Protein AF-A0A800F044-F1 (afdb_monomer)

Radius of gyration: 16.19 Å; Cα contacts (8 Å, |Δi|>4): 121; chains: 1; bounding box: 34×49×35 Å

Mean predicted aligned error: 4.38 Å

pLDDT: mean 91.69, std 9.55, range [45.5, 98.5]

Nearest PDB structures (foldseek):
  6n9m-assembly1_A  TM=9.165E-01  e=7.459E-05  Salmonella enterica subsp. enterica serovar Typhimurium str. LT2
  6n91-assembly1_B  TM=9.158E-01  e=1.070E-04  Vibrio cholerae O1 biovar El Tor str. N16961
  6iv5-assembly1_A  TM=8.891E-01  e=9.488E-05  Arabidopsis thaliana
  6j23-assembly1_A  TM=8.901E-01  e=1.839E-04  Arabidops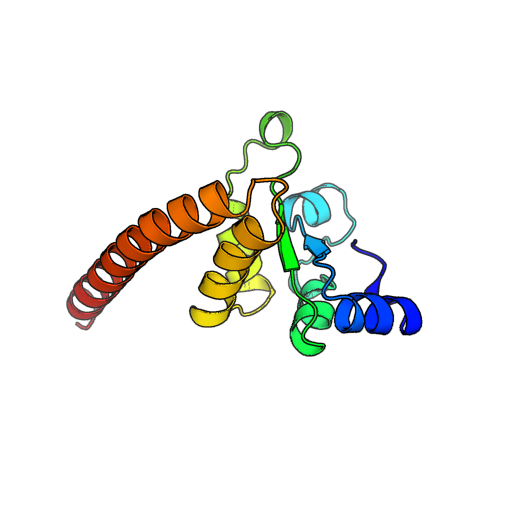is thaliana
  6ijm-assembly1_A  TM=8.878E-01  e=1.953E-04  Arabidopsis thaliana

Sequence (129 aa):
AYEIYKHPELMKLLKEKNIAVELSPISNQVFGSAPDLRHHPATVYINHGIPFILGCENQGILKYSFTHQFYNAILAWDLDLGALKKTIINSVNYSLASDDDKEKILLIWSNQWKVFIQEILHNSKRYKY

Secondary structure (DSSP, 8-state):
-GGGGG-HHHHHHHHHTTPPEEE-HHHHHHTTS-SSGGGSTHHHHHHTT--EEE--TTHHHH---HHHHHHHHHHHHT--HHHHHHHHHHHHHTSSS-HHHHHHHHHHHHHHHHHHHHHHHHHHHHT--

Structure (mmCIF, N/CA/C/O backbone):
data_AF-A0A800F044-F1
#
_entry.id   AF-A0A800F044-F1
#
loop_
_atom_site.group_PDB
_atom_site.id
_atom_site.type_symbol
_atom_site.label_atom_id
_atom_site.label_alt_id
_atom_site.label_comp_id
_atom_site.label_asym_id
_atom_site.label_entity_id
_atom_site.label_seq_id
_atom_site.pdbx_PDB_ins_code
_atom_site.Cartn_x
_atom_site.Cartn_y
_atom_site.Cartn_z
_atom_site.occupancy
_atom_site.B_iso_or_equiv
_atom_site.auth_seq_id
_atom_site.auth_comp_id
_atom_site.auth_asym_id
_atom_site.auth_atom_id
_atom_site.pdbx_PDB_model_num
ATOM 1 N N . ALA A 1 1 ? 9.646 -8.387 -1.420 1.00 76.31 1 ALA A N 1
ATOM 2 C CA . ALA A 1 1 ? 8.484 -8.757 -2.259 1.00 76.31 1 ALA A CA 1
ATOM 3 C C . ALA A 1 1 ? 8.708 -8.593 -3.768 1.00 76.31 1 ALA A C 1
ATOM 5 O O . ALA A 1 1 ? 7.960 -9.199 -4.518 1.00 76.31 1 ALA A O 1
ATOM 6 N N . TYR A 1 2 ? 9.705 -7.821 -4.232 1.00 84.12 2 TYR A N 1
ATOM 7 C CA . TYR A 1 2 ? 9.835 -7.426 -5.643 1.00 84.12 2 TYR A CA 1
ATOM 8 C C . TYR A 1 2 ? 9.679 -8.576 -6.658 1.00 84.12 2 TYR A C 1
ATOM 10 O O . TYR A 1 2 ? 8.851 -8.467 -7.544 1.00 84.12 2 TYR A O 1
ATOM 18 N N . GLU A 1 3 ? 10.358 -9.709 -6.481 1.00 91.94 3 GLU A N 1
ATOM 19 C CA . GLU A 1 3 ? 10.395 -10.806 -7.468 1.00 91.94 3 GLU A CA 1
ATOM 20 C C . GLU A 1 3 ? 9.210 -11.798 -7.420 1.00 91.94 3 GLU A C 1
ATOM 22 O O . GLU A 1 3 ? 9.119 -12.685 -8.267 1.00 91.94 3 GLU A O 1
ATOM 27 N N . ILE A 1 4 ? 8.273 -11.673 -6.467 1.00 93.56 4 ILE A N 1
ATOM 28 C CA . ILE A 1 4 ? 7.217 -12.689 -6.250 1.00 93.56 4 ILE A CA 1
ATOM 29 C C . ILE A 1 4 ? 6.304 -12.857 -7.475 1.00 93.56 4 ILE A C 1
ATOM 31 O O . ILE A 1 4 ? 5.865 -13.969 -7.758 1.00 93.56 4 ILE A O 1
ATOM 35 N N . TYR A 1 5 ? 6.073 -11.795 -8.250 1.00 93.81 5 TYR A N 1
ATOM 36 C CA . TYR A 1 5 ? 5.269 -11.836 -9.479 1.00 93.81 5 TYR A CA 1
ATOM 37 C C . TYR A 1 5 ? 5.752 -12.862 -10.521 1.00 93.81 5 TYR A C 1
ATOM 39 O O . TYR A 1 5 ? 4.964 -13.276 -11.368 1.00 93.81 5 TYR A O 1
ATOM 47 N N . LYS A 1 6 ? 7.016 -13.304 -10.454 1.00 95.88 6 LYS A N 1
ATOM 48 C CA . LYS A 1 6 ? 7.571 -14.356 -11.322 1.00 95.88 6 LYS A CA 1
ATOM 49 C C . LYS A 1 6 ? 7.172 -15.775 -10.897 1.00 95.88 6 LYS A C 1
ATOM 51 O O . LYS A 1 6 ? 7.484 -16.731 -11.602 1.00 95.88 6 LYS A O 1
ATOM 56 N N . HIS A 1 7 ? 6.487 -15.927 -9.763 1.00 96.75 7 HIS A N 1
ATOM 57 C CA . HIS A 1 7 ? 6.117 -17.207 -9.161 1.00 96.75 7 HIS A CA 1
ATOM 58 C C . HIS A 1 7 ? 4.589 -17.302 -8.971 1.00 96.75 7 HIS A C 1
ATOM 60 O O . HIS A 1 7 ? 4.077 -16.952 -7.904 1.00 96.75 7 HIS A O 1
ATOM 66 N N . PRO A 1 8 ? 3.835 -17.798 -9.974 1.00 95.56 8 PRO A N 1
ATOM 67 C CA . PRO A 1 8 ? 2.367 -17.815 -9.948 1.00 95.56 8 PRO A CA 1
ATOM 68 C C . PRO A 1 8 ? 1.756 -18.551 -8.747 1.00 95.56 8 PRO A C 1
ATOM 70 O O . PRO A 1 8 ? 0.779 -18.080 -8.169 1.00 95.56 8 PRO A O 1
ATOM 73 N N . GLU A 1 9 ? 2.357 -19.661 -8.314 1.00 97.25 9 GLU A N 1
ATOM 74 C CA . GLU A 1 9 ? 1.883 -20.401 -7.135 1.00 97.25 9 GLU A CA 1
ATOM 75 C C . GLU A 1 9 ? 2.039 -19.591 -5.840 1.00 97.25 9 GLU A C 1
ATOM 77 O O . GLU A 1 9 ? 1.168 -19.625 -4.972 1.00 97.25 9 GLU A O 1
ATOM 82 N N . LEU A 1 10 ? 3.103 -18.786 -5.722 1.00 96.44 10 LEU A N 1
ATOM 83 C CA . LEU A 1 10 ? 3.258 -17.881 -4.582 1.00 96.44 10 LEU A CA 1
ATOM 84 C C . LEU A 1 10 ? 2.248 -16.735 -4.646 1.00 96.44 10 LEU A C 1
ATOM 86 O O . LEU A 1 10 ? 1.666 -16.386 -3.625 1.00 96.44 10 LEU A O 1
ATOM 90 N N . MET A 1 11 ? 1.986 -16.186 -5.833 1.00 97.25 11 MET A N 1
ATOM 91 C CA . MET A 1 11 ? 0.952 -15.162 -6.032 1.00 97.25 11 MET A CA 1
ATOM 92 C C . MET A 1 11 ? -0.430 -15.662 -5.598 1.00 97.25 11 MET A C 1
ATOM 94 O O . MET A 1 11 ? -1.163 -14.957 -4.901 1.00 97.25 11 MET A O 1
ATOM 98 N N . LYS A 1 12 ? -0.764 -16.902 -5.968 1.00 96.62 12 LYS A N 1
ATOM 99 C CA . LYS A 1 12 ? -1.995 -17.571 -5.548 1.00 96.62 12 LYS A CA 1
ATOM 100 C C . LYS A 1 12 ? -2.049 -17.724 -4.029 1.00 96.62 12 LYS A C 1
ATOM 102 O O . LYS A 1 12 ? -3.035 -17.320 -3.417 1.00 96.62 12 LYS A O 1
ATOM 107 N N . LEU A 1 13 ? -0.965 -18.199 -3.417 1.00 97.19 13 LEU A N 1
ATOM 108 C CA . LEU A 1 13 ? -0.866 -18.362 -1.969 1.00 97.19 13 LEU A CA 1
ATOM 109 C C . LEU A 1 13 ? -1.042 -17.037 -1.213 1.00 97.19 13 LEU A C 1
ATOM 111 O O . LEU A 1 13 ? -1.758 -17.000 -0.214 1.00 97.19 13 LEU A O 1
ATOM 115 N N . LEU A 1 14 ? -0.410 -15.954 -1.682 1.00 96.94 14 LEU A N 1
ATOM 116 C CA . LEU A 1 14 ? -0.548 -14.624 -1.081 1.00 96.94 14 LEU A CA 1
ATOM 117 C C . LEU A 1 14 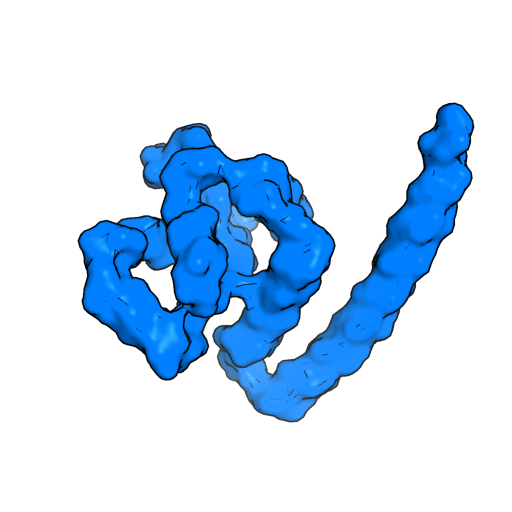? -2.006 -14.168 -1.073 1.00 96.94 14 LEU A C 1
ATOM 119 O O . LEU A 1 14 ? -2.497 -13.677 -0.058 1.00 96.94 14 LEU A O 1
ATOM 123 N N . LYS A 1 15 ? -2.710 -14.367 -2.190 1.00 96.25 15 LYS A N 1
ATOM 124 C CA . LYS A 1 15 ? -4.123 -14.017 -2.311 1.00 96.25 15 LYS A CA 1
ATOM 125 C C . LYS A 1 15 ? -5.001 -14.868 -1.394 1.00 96.25 15 LYS A C 1
ATOM 127 O O . LYS A 1 15 ? -5.803 -14.320 -0.646 1.00 96.25 15 LYS A O 1
ATOM 132 N N . GLU A 1 16 ? -4.839 -16.189 -1.432 1.00 97.19 16 GLU A N 1
ATOM 133 C CA . GLU A 1 16 ? -5.652 -17.137 -0.658 1.00 97.19 16 GLU A CA 1
ATOM 134 C C . GLU A 1 16 ? -5.474 -16.965 0.849 1.00 97.19 16 GLU A C 1
ATOM 136 O O . GLU A 1 16 ? -6.441 -17.035 1.603 1.00 97.19 16 GLU A O 1
ATOM 141 N N . LYS A 1 17 ? -4.243 -16.699 1.293 1.00 97.31 17 LYS A N 1
ATOM 142 C CA . LYS A 1 17 ? -3.927 -16.485 2.709 1.00 97.31 17 LYS A CA 1
ATOM 143 C C . LYS A 1 17 ? -4.066 -15.034 3.154 1.00 97.31 17 LYS A C 1
ATOM 145 O O . LYS A 1 17 ? -3.748 -14.732 4.300 1.00 97.31 17 LYS A O 1
ATOM 150 N N . ASN A 1 18 ? -4.528 -14.149 2.269 1.00 96.06 18 ASN A N 1
ATOM 151 C CA . ASN A 1 18 ? -4.666 -12.722 2.530 1.00 96.06 18 ASN A CA 1
ATOM 152 C C . ASN A 1 18 ? -3.372 -12.095 3.090 1.00 96.06 18 ASN A C 1
ATOM 154 O O . ASN A 1 18 ? -3.404 -11.366 4.074 1.00 96.06 18 ASN A O 1
ATOM 158 N N . ILE A 1 19 ? -2.221 -12.407 2.490 1.00 96.81 19 ILE A N 1
ATOM 159 C CA . ILE A 1 19 ? -0.908 -11.910 2.918 1.00 96.81 19 ILE A CA 1
ATOM 160 C C . ILE A 1 19 ? -0.555 -10.675 2.093 1.00 96.81 19 ILE A C 1
ATOM 162 O O . ILE A 1 19 ? -0.466 -10.748 0.865 1.00 96.81 19 ILE A O 1
ATOM 166 N N . ALA A 1 20 ? -0.334 -9.547 2.769 1.00 96.44 20 ALA A N 1
ATOM 167 C CA . ALA A 1 20 ? 0.066 -8.314 2.109 1.00 96.44 20 ALA A CA 1
ATOM 168 C C . ALA A 1 20 ? 1.537 -8.319 1.692 1.00 96.44 20 ALA A C 1
ATOM 170 O O . ALA A 1 20 ? 2.405 -8.810 2.414 1.00 96.44 20 ALA A O 1
ATOM 171 N N . VAL A 1 21 ? 1.818 -7.712 0.540 1.00 95.88 21 VAL A N 1
ATOM 172 C CA . VAL A 1 21 ? 3.186 -7.395 0.119 1.00 95.88 21 VAL A CA 1
ATOM 173 C C . VAL A 1 21 ? 3.543 -5.962 0.493 1.00 95.88 21 VAL A C 1
ATOM 175 O O . VAL A 1 21 ? 2.792 -5.026 0.224 1.00 95.88 21 VAL A O 1
ATOM 178 N N . GLU A 1 22 ? 4.715 -5.780 1.088 1.00 94.31 22 GLU A N 1
ATOM 179 C CA . GLU A 1 22 ? 5.280 -4.455 1.321 1.00 94.31 22 GLU A CA 1
ATOM 180 C C . GLU A 1 22 ? 6.115 -4.008 0.118 1.00 94.31 22 GLU A C 1
ATOM 182 O O . GLU A 1 22 ? 7.005 -4.733 -0.345 1.00 94.31 22 GLU A O 1
ATOM 187 N N . LEU A 1 23 ? 5.794 -2.823 -0.410 1.00 93.38 23 LEU A N 1
ATOM 188 C CA . LEU A 1 23 ? 6.413 -2.243 -1.601 1.00 93.38 23 LEU A CA 1
ATOM 189 C C . LEU A 1 23 ? 7.017 -0.873 -1.271 1.00 93.38 23 LEU A C 1
ATOM 191 O O . LEU A 1 23 ? 6.340 -0.022 -0.701 1.00 93.38 23 LEU A O 1
ATOM 195 N N . SER A 1 24 ? 8.259 -0.637 -1.694 1.00 91.38 24 SER A N 1
ATOM 196 C CA . SER A 1 24 ? 9.019 0.580 -1.371 1.00 91.38 24 SER A CA 1
ATOM 197 C C . SER A 1 24 ? 9.547 1.223 -2.659 1.00 91.38 24 SER A C 1
ATOM 199 O O . SER A 1 24 ? 10.730 1.056 -2.975 1.00 91.38 24 SER A O 1
ATOM 201 N N . PRO A 1 25 ? 8.696 1.939 -3.427 1.00 91.19 25 PRO A N 1
ATOM 202 C CA . PRO A 1 25 ? 8.997 2.348 -4.800 1.00 91.19 25 PRO A CA 1
ATOM 203 C C . PRO A 1 25 ? 10.317 3.109 -4.913 1.00 91.19 25 PRO A C 1
ATOM 205 O O . PRO A 1 25 ? 11.173 2.733 -5.709 1.00 91.19 25 PRO A O 1
ATOM 208 N N . ILE A 1 26 ? 10.541 4.120 -4.069 1.00 90.19 26 ILE A N 1
ATOM 209 C CA . ILE A 1 26 ? 11.763 4.930 -4.163 1.00 90.19 26 ILE A CA 1
ATOM 210 C C . ILE A 1 26 ? 13.012 4.094 -3.865 1.00 90.19 26 ILE A C 1
ATOM 212 O O . ILE A 1 26 ? 14.023 4.242 -4.542 1.00 90.19 26 ILE A O 1
ATOM 216 N N . SER A 1 27 ? 12.946 3.179 -2.894 1.00 88.19 27 SER A N 1
ATOM 217 C CA . SER A 1 27 ? 14.060 2.272 -2.593 1.00 88.19 27 SER A CA 1
ATOM 218 C C . SER A 1 27 ? 14.364 1.378 -3.800 1.00 88.19 27 SER A C 1
ATOM 220 O O . SER A 1 27 ? 15.507 1.290 -4.243 1.00 88.19 27 SER A O 1
ATOM 222 N N . ASN A 1 28 ? 13.330 0.785 -4.410 1.00 89.25 28 ASN A N 1
ATOM 223 C CA . ASN A 1 28 ? 13.499 -0.044 -5.602 1.00 89.25 28 ASN A CA 1
ATOM 224 C C . ASN A 1 28 ? 14.072 0.743 -6.788 1.00 89.25 28 ASN A C 1
ATOM 226 O O . ASN A 1 28 ? 14.855 0.180 -7.551 1.00 89.25 28 ASN A O 1
ATOM 230 N N . GLN A 1 29 ? 13.742 2.027 -6.919 1.00 90.38 29 GLN A N 1
ATOM 231 C CA . GLN A 1 29 ? 14.325 2.897 -7.936 1.00 90.38 29 GLN A CA 1
ATOM 232 C C . GLN A 1 29 ? 15.790 3.234 -7.647 1.00 90.38 29 GLN A C 1
ATOM 234 O O . GLN A 1 29 ? 16.642 3.035 -8.511 1.00 90.38 29 GLN A O 1
ATOM 239 N N . VAL A 1 30 ? 16.099 3.698 -6.434 1.00 88.56 30 VAL A N 1
ATOM 240 C CA . VAL A 1 30 ? 17.452 4.126 -6.042 1.00 88.56 30 VAL A CA 1
ATOM 241 C C . VAL A 1 30 ? 18.447 2.966 -6.089 1.00 88.56 30 VAL A C 1
ATOM 243 O O . VAL A 1 30 ? 19.562 3.137 -6.573 1.00 88.56 30 VAL A O 1
ATOM 246 N N . PHE A 1 31 ? 18.048 1.775 -5.638 1.00 87.00 31 PHE A N 1
ATOM 247 C CA . PHE A 1 31 ? 18.904 0.583 -5.649 1.00 87.00 31 PHE A CA 1
ATOM 248 C C . PHE A 1 31 ? 18.834 -0.213 -6.965 1.00 87.00 31 PHE A C 1
ATOM 250 O O . PHE A 1 31 ? 19.344 -1.328 -7.041 1.00 87.00 31 PHE A O 1
ATOM 257 N N . GLY A 1 32 ? 18.208 0.340 -8.009 1.00 86.50 32 GLY A N 1
ATOM 258 C CA . GLY A 1 32 ? 18.260 -0.204 -9.369 1.00 86.50 32 GLY A CA 1
ATOM 259 C C . GLY A 1 32 ? 17.391 -1.437 -9.631 1.00 86.50 32 GLY A C 1
ATOM 260 O O . GLY A 1 32 ? 17.463 -1.998 -10.719 1.00 86.50 32 GLY A O 1
ATOM 261 N N . SER A 1 33 ? 16.542 -1.854 -8.686 1.00 87.19 33 SER A N 1
ATOM 262 C CA . SER A 1 33 ? 15.580 -2.943 -8.918 1.00 87.19 33 SER A CA 1
ATOM 263 C C . SER A 1 33 ? 14.494 -2.541 -9.924 1.00 87.19 33 SER A C 1
ATOM 265 O O . SER A 1 33 ? 14.088 -3.359 -10.743 1.00 87.19 33 SER A O 1
ATOM 267 N N . ALA A 1 34 ? 14.053 -1.279 -9.880 1.00 90.94 34 ALA A N 1
ATOM 268 C CA . ALA A 1 34 ? 13.059 -0.690 -10.778 1.00 90.94 34 ALA A CA 1
ATOM 269 C C . ALA A 1 34 ? 13.451 0.746 -11.180 1.00 90.94 34 ALA A C 1
ATOM 271 O O . ALA A 1 34 ? 12.880 1.700 -10.649 1.00 90.94 34 ALA A O 1
ATOM 272 N N . PRO A 1 35 ? 14.409 0.930 -12.111 1.00 90.44 35 PRO A N 1
ATOM 273 C CA . PRO A 1 35 ? 14.834 2.264 -12.556 1.00 90.44 35 PRO A CA 1
ATOM 274 C C . PRO A 1 35 ? 13.670 3.121 -13.080 1.00 90.44 35 PRO A C 1
ATOM 276 O O . PRO A 1 35 ? 13.618 4.331 -12.853 1.00 90.44 35 PRO A O 1
ATOM 279 N N . ASP A 1 36 ? 12.704 2.467 -13.729 1.00 93.88 36 ASP A N 1
ATOM 280 C CA . ASP A 1 36 ? 11.418 3.035 -14.117 1.00 93.88 36 ASP A CA 1
ATOM 281 C C . ASP A 1 36 ? 10.293 2.365 -13.320 1.00 93.88 36 ASP A C 1
ATOM 283 O O . ASP A 1 36 ? 10.019 1.171 -13.477 1.00 93.88 36 ASP A O 1
ATOM 287 N N . LEU A 1 37 ? 9.625 3.148 -12.471 1.00 94.69 37 LEU A N 1
ATOM 288 C CA . LEU A 1 37 ? 8.568 2.665 -11.584 1.00 94.69 37 LEU A CA 1
ATOM 289 C C . LEU A 1 37 ? 7.307 2.197 -12.316 1.00 94.69 37 LEU A C 1
ATOM 291 O O . LEU A 1 37 ? 6.522 1.456 -11.726 1.00 94.69 37 LEU A O 1
ATOM 295 N N . ARG A 1 38 ? 7.123 2.561 -13.590 1.00 93.56 38 ARG A N 1
ATOM 296 C CA . ARG A 1 38 ? 6.020 2.051 -14.422 1.00 93.56 38 ARG A CA 1
ATOM 297 C C . ARG A 1 38 ? 6.179 0.562 -14.736 1.00 93.56 38 ARG A C 1
ATOM 299 O O . ARG A 1 38 ? 5.193 -0.125 -14.971 1.00 93.56 38 ARG A O 1
ATOM 306 N N . HIS A 1 39 ? 7.412 0.053 -14.690 1.00 92.12 39 HIS A N 1
ATOM 307 C CA . HIS A 1 39 ? 7.720 -1.374 -14.829 1.00 92.12 39 HIS A CA 1
ATOM 308 C C . HIS A 1 39 ? 7.763 -2.109 -13.482 1.00 92.12 39 HIS A C 1
ATOM 310 O O . HIS A 1 39 ? 8.074 -3.298 -13.434 1.00 92.12 39 HIS A O 1
ATOM 316 N N . HIS A 1 40 ? 7.471 -1.420 -12.376 1.00 94.75 40 HIS A N 1
ATOM 317 C CA . HIS A 1 40 ? 7.462 -2.037 -11.059 1.00 94.75 40 HIS A CA 1
ATOM 318 C C . HIS A 1 40 ? 6.331 -3.084 -10.968 1.00 94.75 40 HIS A C 1
ATOM 320 O O . HIS A 1 40 ? 5.202 -2.806 -11.376 1.00 94.75 40 HIS A O 1
ATOM 326 N N . PRO A 1 41 ? 6.552 -4.251 -10.336 1.00 94.62 41 PRO A N 1
ATOM 327 C CA . PRO A 1 41 ? 5.567 -5.335 -10.235 1.00 94.62 41 PRO A CA 1
ATOM 328 C C . PRO A 1 41 ? 4.339 -5.007 -9.366 1.00 94.62 41 PRO A C 1
ATOM 330 O O . PRO A 1 41 ? 3.473 -5.855 -9.171 1.00 94.62 41 PRO A O 1
ATOM 333 N N . ALA A 1 42 ? 4.232 -3.776 -8.859 1.00 95.06 42 ALA A N 1
ATOM 334 C CA . ALA A 1 42 ? 3.100 -3.317 -8.055 1.00 95.06 42 ALA A CA 1
ATOM 335 C C . ALA A 1 42 ? 1.773 -3.475 -8.799 1.00 95.06 42 ALA A C 1
ATOM 337 O O . ALA A 1 42 ? 0.816 -4.009 -8.244 1.00 95.06 42 ALA A O 1
ATOM 338 N N . THR A 1 43 ? 1.745 -3.072 -10.069 1.00 93.31 43 THR A N 1
ATOM 339 C CA . THR A 1 43 ? 0.562 -3.166 -10.934 1.00 93.31 43 THR A CA 1
ATOM 340 C C . THR A 1 43 ? 0.113 -4.615 -11.113 1.00 93.31 43 THR A C 1
ATOM 342 O O . THR A 1 43 ? -1.084 -4.891 -11.144 1.00 93.31 43 THR A O 1
ATOM 345 N N . VAL A 1 44 ? 1.049 -5.571 -11.125 1.00 95.44 44 VAL A N 1
ATOM 346 C CA . VAL A 1 44 ? 0.729 -7.003 -11.165 1.00 95.44 44 VAL A CA 1
ATOM 347 C C . VAL A 1 44 ? 0.012 -7.432 -9.885 1.00 95.44 44 VAL A C 1
ATOM 349 O O . VAL A 1 44 ? -1.043 -8.059 -9.977 1.00 95.44 44 VAL A O 1
ATOM 352 N N . TYR A 1 45 ? 0.521 -7.071 -8.702 1.00 95.69 45 TYR A N 1
ATOM 353 C CA . TYR A 1 45 ? -0.144 -7.392 -7.431 1.00 95.69 45 TYR A CA 1
ATOM 354 C C . TYR A 1 45 ? -1.545 -6.764 -7.348 1.00 95.69 45 TYR A C 1
ATOM 356 O O . TYR A 1 45 ? -2.504 -7.455 -6.998 1.00 95.69 45 TYR A O 1
ATOM 364 N N . ILE A 1 46 ? -1.678 -5.494 -7.752 1.00 93.31 46 ILE A N 1
ATOM 365 C CA . ILE A 1 46 ? -2.950 -4.755 -7.778 1.00 93.31 46 ILE A CA 1
ATOM 366 C C . ILE A 1 46 ? -3.972 -5.467 -8.671 1.00 93.31 46 ILE A C 1
ATOM 368 O O . ILE A 1 46 ? -5.067 -5.793 -8.211 1.00 93.31 46 ILE A O 1
ATOM 372 N N . ASN A 1 47 ? -3.593 -5.794 -9.910 1.00 93.06 47 ASN A N 1
ATOM 373 C CA . ASN A 1 47 ? -4.473 -6.439 -10.889 1.00 93.06 47 ASN A CA 1
ATOM 374 C C . ASN A 1 47 ? -4.906 -7.853 -10.477 1.00 93.06 47 ASN A C 1
ATOM 376 O O . ASN A 1 47 ? -5.981 -8.310 -10.859 1.00 93.06 47 ASN A O 1
ATOM 380 N N . HIS A 1 48 ? -4.105 -8.546 -9.665 1.00 94.94 48 HIS A N 1
ATOM 381 C CA . HIS A 1 48 ? -4.456 -9.866 -9.132 1.00 94.94 48 HIS A CA 1
ATOM 382 C C . HIS A 1 48 ? -5.261 -9.799 -7.825 1.00 94.94 48 HIS A C 1
ATOM 384 O O . HIS A 1 48 ? -5.698 -10.839 -7.316 1.00 94.94 48 HIS A O 1
ATOM 390 N N . GLY A 1 49 ? -5.509 -8.597 -7.296 1.00 93.94 49 GLY A N 1
ATOM 391 C CA . GLY A 1 49 ? -6.212 -8.389 -6.034 1.00 93.94 49 GLY A CA 1
ATOM 392 C C . GLY A 1 49 ? -5.396 -8.815 -4.815 1.00 93.94 49 GLY A C 1
ATOM 393 O O . GLY A 1 49 ? -5.981 -9.161 -3.790 1.00 93.94 49 GLY A O 1
ATOM 394 N N . ILE A 1 50 ? -4.066 -8.825 -4.926 1.00 96.69 50 ILE A N 1
ATOM 395 C CA . ILE A 1 50 ? -3.174 -9.105 -3.803 1.00 96.69 50 ILE A CA 1
ATOM 396 C C . ILE A 1 50 ? -3.062 -7.830 -2.961 1.00 96.69 50 ILE A C 1
ATOM 398 O O . ILE A 1 50 ? -2.779 -6.758 -3.507 1.00 96.69 50 ILE A O 1
ATOM 402 N N . PRO A 1 51 ? -3.306 -7.905 -1.642 1.00 96.12 51 PRO A N 1
ATOM 403 C CA . PRO A 1 51 ? -3.174 -6.745 -0.778 1.00 96.12 51 PRO A CA 1
ATOM 404 C C . PRO A 1 51 ? -1.722 -6.261 -0.758 1.00 96.12 51 PRO A C 1
ATOM 406 O O . PRO A 1 51 ? -0.779 -7.051 -0.760 1.00 96.12 51 PRO A O 1
ATOM 409 N N . PHE A 1 52 ? -1.535 -4.947 -0.718 1.00 96.06 52 PHE A N 1
ATOM 410 C CA . PHE A 1 52 ? -0.216 -4.350 -0.568 1.00 96.06 52 PHE A CA 1
ATOM 411 C C . PHE A 1 52 ? -0.256 -3.165 0.392 1.00 96.06 52 PHE A C 1
ATOM 413 O O . PHE A 1 52 ? -1.316 -2.567 0.623 1.00 96.06 52 PHE A O 1
ATOM 420 N N . ILE A 1 53 ? 0.919 -2.843 0.924 1.00 95.94 53 ILE A N 1
ATOM 421 C CA . ILE A 1 53 ? 1.203 -1.661 1.736 1.00 95.94 53 ILE A CA 1
ATOM 422 C C . ILE A 1 53 ? 2.419 -0.934 1.152 1.00 95.94 53 ILE A C 1
ATOM 424 O O . ILE A 1 53 ? 3.261 -1.550 0.492 1.00 95.94 53 ILE A O 1
ATOM 428 N N . LEU A 1 54 ? 2.501 0.378 1.376 1.00 94.38 54 LEU A N 1
ATOM 429 C CA . LEU A 1 54 ? 3.683 1.160 1.022 1.00 94.38 54 LEU A CA 1
ATOM 430 C C . LEU A 1 54 ? 4.634 1.230 2.212 1.00 94.38 54 LEU A C 1
ATOM 432 O O . LEU A 1 54 ? 4.239 1.677 3.288 1.00 94.38 54 LEU A O 1
ATOM 436 N N . GLY A 1 55 ? 5.874 0.818 1.983 1.00 89.12 55 GLY A N 1
ATOM 437 C CA . GLY A 1 55 ? 6.984 0.946 2.913 1.00 89.12 55 GLY A CA 1
ATOM 438 C C . GLY A 1 55 ? 7.816 2.188 2.612 1.00 89.12 55 GLY A C 1
ATOM 439 O O . GLY A 1 55 ? 7.853 2.704 1.490 1.00 89.12 55 GLY A O 1
ATOM 440 N N . CYS A 1 56 ? 8.506 2.685 3.632 1.00 81.56 56 CYS A N 1
ATOM 441 C CA . CYS A 1 56 ? 9.480 3.759 3.480 1.00 81.56 56 CYS A CA 1
ATOM 442 C C . CYS A 1 56 ? 10.777 3.360 4.174 1.00 81.56 56 CYS A C 1
ATOM 444 O O . CYS A 1 56 ? 11.150 3.907 5.212 1.00 81.56 56 CYS A O 1
ATOM 446 N N . GLU A 1 57 ? 11.449 2.385 3.576 1.00 68.62 57 GLU A N 1
ATOM 447 C CA . GLU A 1 57 ? 12.756 1.925 4.022 1.00 68.62 57 GLU A CA 1
ATOM 448 C C . GLU A 1 57 ? 13.805 3.031 3.854 1.00 68.62 57 GLU A C 1
ATOM 450 O O . GLU A 1 57 ? 13.811 3.762 2.860 1.00 68.62 57 GLU A O 1
ATOM 455 N N . ASN A 1 58 ? 14.727 3.131 4.812 1.00 65.56 58 ASN A N 1
ATOM 456 C CA . ASN A 1 58 ? 15.905 4.004 4.747 1.00 65.56 58 ASN A CA 1
ATOM 457 C C . ASN A 1 58 ? 15.640 5.523 4.781 1.00 65.56 58 ASN A C 1
ATOM 459 O O . ASN A 1 58 ? 16.408 6.283 4.187 1.00 65.56 58 ASN A O 1
ATOM 463 N N . GLN A 1 59 ? 14.627 6.007 5.514 1.00 60.41 59 GLN A N 1
ATOM 464 C CA . GLN A 1 59 ? 14.400 7.459 5.694 1.00 60.41 59 GLN A CA 1
ATOM 465 C C . GLN A 1 59 ? 15.652 8.206 6.186 1.00 60.41 59 GLN A C 1
ATOM 467 O O . GLN A 1 59 ? 15.926 9.316 5.732 1.00 60.41 59 GLN A O 1
ATOM 472 N N . GLY A 1 60 ? 16.449 7.575 7.056 1.00 64.44 60 GLY A N 1
ATOM 473 C CA . GLY A 1 60 ? 17.697 8.152 7.567 1.00 64.44 60 GLY A CA 1
ATOM 474 C C . GLY A 1 60 ? 18.792 8.338 6.509 1.00 64.44 60 GLY A C 1
ATOM 475 O O . GLY A 1 60 ? 19.636 9.215 6.664 1.00 64.44 60 GLY A O 1
ATOM 476 N N . ILE A 1 61 ? 18.765 7.558 5.423 1.00 67.38 61 ILE A N 1
ATOM 477 C CA . ILE A 1 61 ? 19.771 7.606 4.348 1.00 67.38 61 ILE A CA 1
ATOM 478 C C . ILE A 1 61 ? 19.242 8.419 3.164 1.00 67.38 61 ILE A C 1
ATOM 480 O O . ILE A 1 61 ? 19.930 9.296 2.650 1.00 67.38 61 ILE A O 1
ATOM 484 N N . LEU A 1 62 ? 18.008 8.144 2.740 1.00 70.12 62 LEU A N 1
ATOM 485 C CA . LEU A 1 62 ? 17.442 8.683 1.506 1.00 70.12 62 LEU A CA 1
ATOM 486 C C . LEU A 1 62 ? 16.675 10.000 1.706 1.00 70.12 62 LEU A C 1
ATOM 488 O O . LEU A 1 62 ? 16.345 10.656 0.724 1.00 70.12 62 LEU A O 1
ATOM 492 N N . LYS A 1 63 ? 16.389 10.408 2.953 1.00 79.38 63 LYS A N 1
ATOM 493 C CA . LYS A 1 63 ? 15.662 11.648 3.309 1.00 79.38 63 LYS A CA 1
ATOM 494 C C . LYS A 1 63 ? 14.284 11.816 2.641 1.00 79.38 63 LYS A C 1
ATOM 496 O O . LYS A 1 63 ? 13.716 12.906 2.673 1.00 79.38 63 LYS A O 1
ATOM 501 N N . TYR A 1 64 ? 13.717 10.753 2.070 1.00 83.31 64 TYR A N 1
ATOM 502 C CA . TYR A 1 64 ? 12.365 10.761 1.513 1.00 83.31 64 TYR A CA 1
ATOM 503 C C . TYR A 1 64 ? 11.330 10.432 2.584 1.00 83.31 64 TYR A C 1
ATOM 505 O O . TYR A 1 64 ? 11.511 9.515 3.382 1.00 83.31 64 TYR A O 1
ATOM 513 N N . SER A 1 65 ? 10.222 11.170 2.573 1.00 87.50 65 SER A N 1
ATOM 514 C CA . SER A 1 65 ? 9.065 10.922 3.438 1.00 8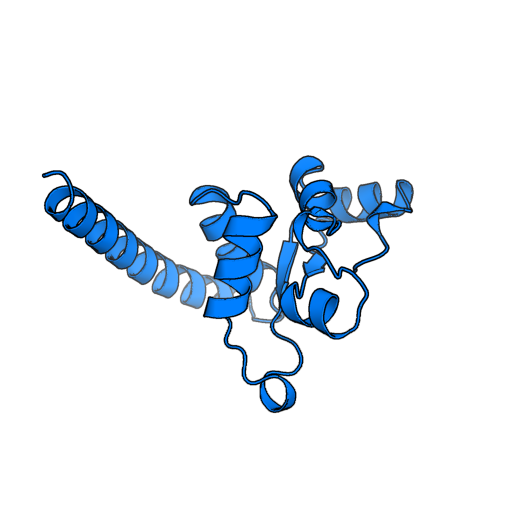7.50 65 SER A CA 1
ATOM 515 C C . SER A 1 65 ? 8.057 9.965 2.793 1.00 87.50 65 SER A C 1
ATOM 517 O O . SER A 1 65 ? 8.078 9.740 1.581 1.00 87.50 65 SER A O 1
ATOM 519 N N . PHE A 1 66 ? 7.088 9.486 3.579 1.00 89.19 66 PHE A N 1
ATOM 520 C CA . PHE A 1 66 ? 5.944 8.735 3.050 1.00 89.19 66 PHE A CA 1
ATOM 521 C C . PHE A 1 66 ? 5.181 9.497 1.959 1.00 89.19 66 PHE A C 1
ATOM 523 O O . PHE A 1 66 ? 4.736 8.875 1.001 1.00 89.19 66 PHE A O 1
ATOM 530 N N . THR A 1 67 ? 5.095 10.830 2.028 1.00 91.62 67 THR A N 1
ATOM 531 C CA . THR A 1 67 ? 4.488 11.650 0.965 1.00 91.62 67 THR A CA 1
ATOM 532 C C . THR A 1 67 ? 5.143 11.399 -0.392 1.00 91.62 67 THR A C 1
ATOM 534 O O . THR A 1 67 ? 4.445 11.289 -1.395 1.00 91.62 67 THR A O 1
ATOM 537 N N . HIS A 1 68 ? 6.470 11.248 -0.427 1.00 92.12 68 HIS A N 1
ATOM 538 C CA . HIS A 1 68 ? 7.188 10.946 -1.662 1.00 92.12 68 HIS A CA 1
ATOM 539 C C . HIS A 1 68 ? 6.872 9.531 -2.161 1.00 92.12 68 HIS A C 1
ATOM 541 O O . HIS A 1 68 ? 6.717 9.339 -3.367 1.00 92.12 68 HIS A O 1
ATOM 547 N N . GLN A 1 69 ? 6.747 8.548 -1.259 1.00 92.06 69 GLN A N 1
ATOM 548 C CA . GLN A 1 69 ? 6.365 7.179 -1.632 1.00 92.06 69 GLN A CA 1
ATOM 549 C C . GLN A 1 69 ? 4.961 7.162 -2.245 1.00 92.06 69 GLN A C 1
ATOM 551 O O . GLN A 1 69 ? 4.775 6.616 -3.330 1.00 92.06 69 GLN A O 1
ATOM 556 N N . PHE A 1 70 ? 3.996 7.819 -1.591 1.00 94.44 70 PHE A N 1
ATOM 557 C CA . PHE A 1 70 ? 2.626 7.940 -2.089 1.00 94.44 70 PHE A CA 1
ATOM 558 C C . PHE A 1 70 ? 2.577 8.651 -3.440 1.00 94.44 70 PHE A C 1
ATOM 560 O O . PHE A 1 70 ? 1.948 8.138 -4.357 1.00 94.44 70 PHE A O 1
ATOM 567 N N . TYR A 1 71 ? 3.272 9.781 -3.595 1.00 94.75 71 TYR A N 1
ATOM 568 C CA . TYR A 1 71 ? 3.313 10.521 -4.858 1.00 94.75 71 TYR A CA 1
ATOM 569 C C . TYR A 1 71 ? 3.815 9.652 -6.018 1.00 94.75 71 TYR A C 1
ATOM 571 O O . TYR A 1 71 ? 3.157 9.557 -7.053 1.00 94.75 71 TYR A O 1
ATOM 579 N N . ASN A 1 72 ? 4.947 8.966 -5.828 1.00 94.38 72 ASN A N 1
ATOM 580 C CA . ASN A 1 72 ? 5.513 8.096 -6.856 1.00 94.38 72 ASN A CA 1
ATOM 581 C C . ASN A 1 72 ? 4.607 6.899 -7.161 1.00 94.38 72 ASN A C 1
ATOM 583 O O . ASN A 1 72 ? 4.417 6.573 -8.327 1.00 94.38 72 ASN A O 1
ATOM 587 N N . ALA A 1 73 ? 4.023 6.266 -6.140 1.00 95.44 73 ALA A N 1
ATOM 588 C CA . ALA A 1 73 ? 3.118 5.136 -6.328 1.00 95.44 73 ALA A CA 1
ATOM 589 C C . ALA A 1 73 ? 1.841 5.539 -7.079 1.00 95.44 73 ALA A C 1
ATOM 591 O O . ALA A 1 73 ? 1.446 4.851 -8.013 1.00 95.44 73 ALA A O 1
ATOM 592 N N . ILE A 1 74 ? 1.224 6.668 -6.707 1.00 96.12 74 ILE A N 1
ATOM 593 C CA . ILE A 1 74 ? 0.010 7.182 -7.357 1.00 96.12 74 ILE A CA 1
ATOM 594 C C . ILE A 1 74 ? 0.265 7.421 -8.842 1.00 96.12 74 ILE A C 1
ATOM 596 O O . ILE A 1 74 ? -0.496 6.935 -9.671 1.00 96.12 74 ILE A O 1
ATOM 600 N N . LEU A 1 75 ? 1.349 8.124 -9.180 1.00 95.94 75 LEU A N 1
ATOM 601 C CA . LEU A 1 75 ? 1.645 8.461 -10.571 1.00 95.94 75 LEU A CA 1
ATOM 602 C C . LEU A 1 75 ? 2.129 7.264 -11.392 1.00 95.94 75 LEU A C 1
ATOM 604 O O . LEU A 1 75 ? 1.737 7.117 -12.544 1.00 95.94 75 LEU A O 1
ATOM 608 N N . ALA A 1 76 ? 3.002 6.426 -10.833 1.00 96.19 76 ALA A N 1
ATOM 609 C CA . ALA A 1 76 ? 3.607 5.333 -11.587 1.00 96.19 76 ALA A CA 1
ATOM 610 C C . ALA A 1 76 ? 2.681 4.120 -11.735 1.00 96.19 76 ALA A C 1
ATOM 612 O O . ALA A 1 76 ? 2.822 3.373 -12.703 1.00 96.19 76 ALA A O 1
ATOM 613 N N . TRP A 1 77 ? 1.780 3.893 -10.774 1.00 95.81 77 TRP A N 1
ATOM 614 C CA . TRP A 1 77 ? 0.905 2.714 -10.728 1.00 95.81 77 TRP A CA 1
ATOM 615 C C . TRP A 1 77 ? -0.573 3.050 -10.939 1.00 95.81 77 TRP A C 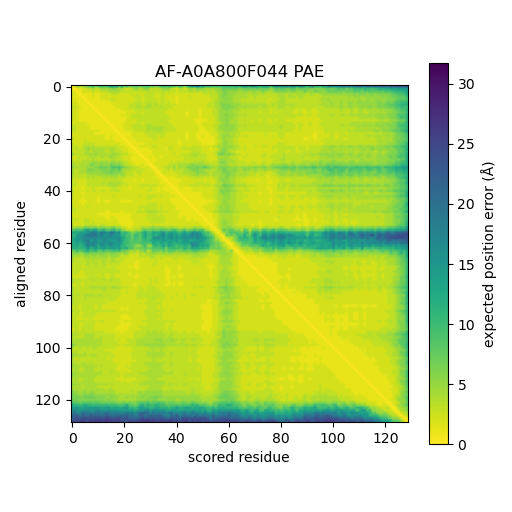1
ATOM 617 O O . TRP A 1 77 ? -1.409 2.171 -10.753 1.00 95.81 77 TRP A O 1
ATOM 627 N N . ASP A 1 78 ? -0.873 4.297 -11.314 1.00 94.88 78 ASP A N 1
ATOM 628 C CA . ASP A 1 78 ? -2.220 4.798 -11.615 1.00 94.88 78 ASP A CA 1
ATOM 629 C C . ASP A 1 78 ? -3.229 4.518 -10.486 1.00 94.88 78 ASP A C 1
ATOM 631 O O . ASP A 1 78 ? -4.330 4.005 -10.689 1.00 94.88 78 ASP A O 1
ATOM 635 N N . LEU A 1 79 ? -2.817 4.797 -9.242 1.00 95.38 79 LEU A N 1
ATOM 636 C CA . LEU A 1 79 ? -3.673 4.561 -8.080 1.00 95.38 79 LEU A CA 1
ATOM 637 C C . LEU A 1 79 ? -4.7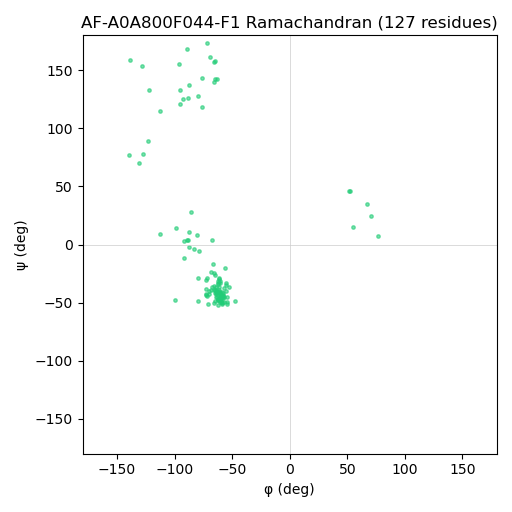45 5.644 -7.988 1.00 95.38 79 LEU A C 1
ATOM 639 O O . LEU A 1 79 ? -4.442 6.816 -7.751 1.00 95.38 79 LEU A O 1
ATOM 643 N N . ASP A 1 80 ? -6.008 5.235 -8.068 1.00 94.62 80 ASP A N 1
ATOM 644 C CA . ASP A 1 80 ? -7.120 6.118 -7.746 1.00 94.62 80 ASP A CA 1
ATOM 645 C C . ASP A 1 80 ? -7.225 6.391 -6.228 1.00 94.62 80 ASP A C 1
ATOM 647 O O . ASP A 1 80 ? -6.535 5.808 -5.381 1.00 94.62 80 ASP A O 1
ATOM 651 N N . LEU A 1 81 ? -8.127 7.301 -5.858 1.00 95.06 81 LEU A N 1
ATOM 652 C CA . LEU A 1 81 ? -8.354 7.676 -4.462 1.00 95.06 81 LEU A CA 1
ATOM 653 C C . LEU A 1 81 ? -8.835 6.495 -3.597 1.00 95.06 81 LEU A C 1
ATOM 655 O O . LEU A 1 81 ? -8.562 6.455 -2.395 1.00 95.06 81 LEU A O 1
ATOM 659 N N . GLY A 1 82 ? -9.552 5.538 -4.190 1.00 95.44 82 GLY A N 1
ATOM 660 C CA . GLY A 1 82 ? -10.024 4.332 -3.517 1.00 95.44 82 GLY A CA 1
ATOM 661 C C . GLY A 1 82 ? -8.883 3.360 -3.220 1.00 95.44 82 GLY A C 1
ATOM 662 O O . GLY A 1 82 ? -8.784 2.860 -2.098 1.00 95.44 82 GLY A O 1
ATOM 663 N N . ALA A 1 83 ? -7.990 3.147 -4.184 1.00 94.50 83 ALA A N 1
ATOM 664 C CA . ALA A 1 83 ? -6.772 2.367 -4.043 1.00 94.50 83 ALA A CA 1
ATOM 665 C C . ALA A 1 83 ? -5.857 2.992 -2.987 1.00 94.50 83 ALA A C 1
ATOM 667 O O . ALA A 1 83 ? -5.453 2.297 -2.056 1.00 94.50 83 ALA A O 1
ATOM 668 N N . LEU A 1 84 ? -5.639 4.313 -3.044 1.00 95.31 84 LEU A N 1
ATOM 669 C CA . LEU A 1 84 ? -4.891 5.054 -2.026 1.00 95.31 84 LEU A CA 1
ATOM 670 C C . LEU A 1 84 ? -5.468 4.822 -0.623 1.00 95.31 84 LEU A C 1
ATOM 672 O O . LEU A 1 84 ? -4.747 4.443 0.302 1.00 95.31 84 LEU A O 1
ATOM 676 N N . LYS A 1 85 ? -6.786 5.002 -0.469 1.00 96.75 85 LYS A N 1
ATOM 677 C CA . LYS A 1 85 ? -7.490 4.778 0.797 1.00 96.75 85 LYS A CA 1
ATOM 678 C C . LYS A 1 85 ? -7.296 3.347 1.304 1.00 96.75 85 LYS A C 1
ATOM 680 O O . LYS A 1 85 ? -7.016 3.141 2.484 1.00 96.75 85 LYS A O 1
ATOM 685 N N . LYS A 1 86 ? -7.444 2.358 0.419 1.00 96.12 86 LYS A N 1
ATOM 686 C CA . LYS A 1 86 ? -7.311 0.935 0.750 1.00 96.12 86 LYS A CA 1
ATOM 687 C C . LYS A 1 86 ? -5.892 0.590 1.194 1.00 96.12 86 LYS A C 1
ATOM 689 O O . LYS A 1 86 ? -5.742 -0.101 2.192 1.00 96.12 86 LYS A O 1
ATOM 694 N N . THR A 1 87 ? -4.865 1.102 0.520 1.00 95.81 87 THR A N 1
ATOM 695 C CA . THR A 1 87 ? -3.461 0.888 0.903 1.00 95.81 87 THR A CA 1
ATOM 696 C C . THR A 1 87 ? -3.153 1.444 2.295 1.00 95.81 87 THR A C 1
ATOM 698 O O . THR A 1 87 ? -2.420 0.811 3.052 1.00 95.81 87 THR A O 1
ATOM 701 N N . ILE A 1 88 ? -3.748 2.579 2.677 1.00 96.06 88 ILE A N 1
ATOM 702 C CA . ILE A 1 88 ? -3.592 3.134 4.031 1.00 96.06 88 ILE A CA 1
ATOM 703 C C . ILE A 1 88 ? -4.325 2.278 5.074 1.00 96.06 88 ILE A C 1
ATOM 705 O O . ILE A 1 88 ? -3.778 1.987 6.129 1.00 96.06 88 ILE A O 1
ATOM 709 N N . ILE A 1 89 ? -5.543 1.816 4.786 1.00 97.62 89 ILE A N 1
ATOM 710 C CA . ILE A 1 89 ? -6.261 0.897 5.689 1.00 97.62 89 ILE A CA 1
ATOM 711 C C . ILE A 1 89 ? -5.479 -0.413 5.860 1.00 97.62 89 ILE A C 1
ATOM 713 O O . ILE A 1 89 ? -5.359 -0.933 6.969 1.00 97.62 89 ILE A O 1
ATOM 717 N N . ASN A 1 90 ? -4.907 -0.927 4.771 1.00 97.56 90 ASN A N 1
ATOM 718 C CA . ASN A 1 90 ? -4.078 -2.123 4.791 1.00 97.56 90 ASN A CA 1
ATOM 719 C C . ASN A 1 90 ? -2.876 -1.957 5.732 1.00 97.56 90 ASN A C 1
ATOM 721 O O . ASN A 1 90 ? -2.584 -2.888 6.477 1.00 97.56 90 ASN A O 1
ATOM 725 N N . SER A 1 91 ? -2.203 -0.800 5.759 1.00 96.81 91 SER A N 1
ATOM 726 C CA . SER A 1 91 ? -1.044 -0.617 6.648 1.00 96.81 91 SER A CA 1
ATOM 727 C C . SER A 1 91 ? -1.403 -0.761 8.129 1.00 96.81 91 SER A C 1
ATOM 729 O O . SER A 1 91 ? -0.578 -1.233 8.907 1.00 96.81 91 SER A O 1
ATOM 731 N N . VAL A 1 92 ? -2.645 -0.447 8.512 1.00 97.75 92 VAL A N 1
ATOM 732 C CA . VAL A 1 92 ? -3.160 -0.688 9.867 1.00 97.75 92 VAL A CA 1
ATOM 733 C C . VAL A 1 92 ? -3.562 -2.151 10.049 1.00 97.75 92 VAL A C 1
ATOM 735 O O . VAL A 1 92 ? -3.124 -2.792 11.004 1.00 97.75 92 VAL A O 1
ATOM 738 N N . ASN A 1 93 ? -4.338 -2.715 9.120 1.00 97.31 93 ASN A N 1
ATOM 739 C CA . ASN A 1 93 ? -4.846 -4.088 9.225 1.00 97.31 93 ASN A CA 1
ATOM 740 C C . ASN A 1 93 ? -3.728 -5.141 9.282 1.00 97.31 93 ASN A C 1
ATOM 742 O O . ASN A 1 93 ? -3.810 -6.080 10.076 1.00 97.31 93 ASN A O 1
ATOM 746 N N . TYR A 1 94 ? -2.678 -4.962 8.475 1.00 97.00 94 TYR A N 1
ATOM 747 C CA . TYR A 1 94 ? -1.513 -5.852 8.413 1.00 97.00 94 TYR A CA 1
ATOM 748 C C . TYR A 1 94 ? -0.403 -5.476 9.401 1.00 97.00 94 TYR A C 1
ATOM 750 O O . TYR A 1 94 ? 0.647 -6.116 9.408 1.00 97.00 94 TYR A O 1
ATOM 758 N N . SER A 1 95 ? -0.616 -4.464 10.245 1.00 96.56 95 SER A N 1
ATOM 759 C CA . SER A 1 95 ? 0.313 -4.162 11.331 1.0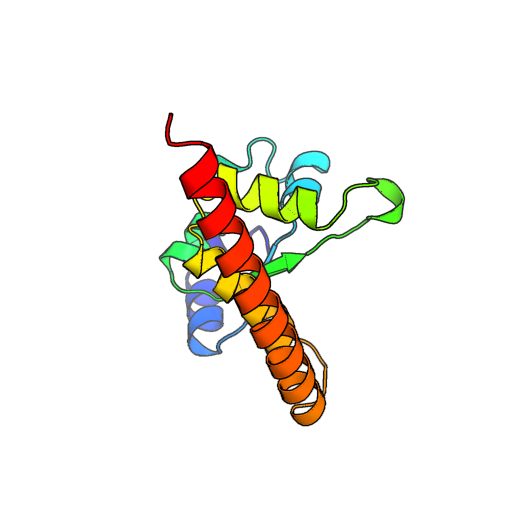0 96.56 95 SER A CA 1
ATOM 760 C C . SER A 1 95 ? 0.285 -5.246 12.414 1.00 96.56 95 SER A C 1
ATOM 762 O O . SER A 1 95 ? -0.680 -6.004 12.559 1.00 96.56 95 SER A O 1
ATOM 764 N N . LEU A 1 96 ? 1.341 -5.265 13.226 1.00 96.75 96 LEU A N 1
ATOM 765 C CA . LEU A 1 96 ? 1.454 -6.116 14.414 1.00 96.75 96 LEU A CA 1
ATOM 766 C C . LEU A 1 96 ? 0.716 -5.547 15.642 1.00 96.75 96 LEU A C 1
ATOM 768 O O . LEU A 1 96 ? 0.886 -6.066 16.742 1.00 96.75 96 LEU A O 1
ATOM 772 N N . ALA A 1 97 ? -0.064 -4.472 15.482 1.00 97.00 97 ALA A N 1
ATOM 773 C CA . ALA A 1 97 ? -0.857 -3.906 16.568 1.00 97.00 97 ALA A CA 1
ATOM 774 C C . ALA A 1 97 ? -1.962 -4.875 17.026 1.00 97.00 97 ALA A C 1
ATOM 776 O O . ALA A 1 97 ? -2.394 -5.746 16.264 1.00 97.00 97 ALA A O 1
ATOM 777 N N . SER A 1 98 ? -2.429 -4.700 18.265 1.00 98.19 98 SER A N 1
ATOM 778 C CA . SER A 1 98 ? -3.592 -5.428 18.780 1.00 98.19 98 SER A CA 1
ATOM 779 C C . SER A 1 98 ? -4.861 -5.044 18.013 1.00 98.19 98 SER A C 1
ATOM 781 O O . SER A 1 98 ? -4.925 -3.962 17.424 1.00 98.19 98 SER A O 1
ATOM 783 N N . ASP A 1 99 ? -5.878 -5.904 18.026 1.00 97.88 99 ASP A N 1
ATOM 784 C CA . ASP A 1 99 ? -7.146 -5.609 17.349 1.00 97.88 99 ASP A CA 1
ATOM 785 C C . ASP A 1 99 ? -7.814 -4.351 17.936 1.00 97.88 99 ASP A C 1
ATOM 787 O O . ASP A 1 99 ? -8.219 -3.467 17.181 1.00 97.88 99 ASP A O 1
ATOM 791 N N . ASP A 1 100 ? -7.782 -4.183 19.262 1.00 98.19 100 ASP A N 1
ATOM 792 C CA . ASP A 1 100 ? -8.267 -2.974 19.944 1.00 98.19 100 ASP A CA 1
ATOM 793 C C . ASP A 1 100 ? -7.539 -1.702 19.478 1.00 98.19 100 ASP A C 1
ATOM 795 O O . ASP A 1 100 ? -8.148 -0.642 19.302 1.00 98.19 100 ASP A O 1
ATOM 799 N N . ASP A 1 101 ? -6.219 -1.773 19.290 1.00 98.31 101 ASP A N 1
ATOM 800 C CA . ASP A 1 101 ? -5.441 -0.628 18.817 1.00 98.31 101 ASP A CA 1
ATOM 801 C C . ASP A 1 101 ? -5.704 -0.350 17.338 1.00 98.31 101 ASP A C 1
ATOM 803 O O . ASP A 1 101 ? -5.833 0.814 16.954 1.00 98.31 101 ASP A O 1
ATOM 807 N N . LYS A 1 102 ? -5.852 -1.391 16.511 1.00 98.50 102 LYS A N 1
ATOM 808 C CA . LYS A 1 102 ? -6.247 -1.246 15.104 1.00 98.50 102 LYS A CA 1
ATOM 809 C C . LYS A 1 102 ? -7.594 -0.542 14.991 1.00 98.50 102 LYS A C 1
ATOM 811 O O . LYS A 1 102 ? -7.707 0.402 14.210 1.00 98.50 102 LYS A O 1
ATOM 816 N N . GLU A 1 103 ? -8.584 -0.927 15.791 1.00 98.31 103 GLU A N 1
ATOM 817 C CA . GLU A 1 103 ? -9.898 -0.277 15.811 1.00 98.31 103 GLU A CA 1
ATOM 818 C C . GLU A 1 103 ? -9.802 1.205 16.192 1.00 98.31 103 GLU A C 1
ATOM 820 O O . GLU A 1 103 ? -10.351 2.064 15.494 1.00 98.31 103 GLU A O 1
ATOM 825 N N . LYS A 1 104 ? -9.043 1.536 17.246 1.00 98.38 104 LYS A N 1
ATOM 826 C CA . LYS A 1 104 ? -8.815 2.932 17.662 1.00 98.38 104 LYS A CA 1
ATOM 827 C C . LYS A 1 104 ? -8.118 3.744 16.571 1.00 98.38 104 LYS A C 1
ATOM 829 O O . LYS A 1 104 ? -8.541 4.863 16.272 1.00 98.38 104 LYS A O 1
ATOM 834 N N . ILE A 1 105 ? -7.071 3.188 15.959 1.00 98.38 105 ILE A N 1
ATOM 835 C CA . ILE A 1 105 ? -6.320 3.839 14.879 1.00 98.38 105 ILE A CA 1
ATOM 836 C C . ILE A 1 105 ? -7.237 4.084 13.679 1.00 98.38 105 ILE A C 1
ATOM 838 O O . ILE A 1 105 ? -7.282 5.204 13.169 1.00 98.38 105 ILE A O 1
ATOM 842 N N . LEU A 1 106 ? -8.006 3.079 13.250 1.00 98.38 106 LEU A N 1
ATOM 843 C CA . LEU A 1 106 ? -8.935 3.206 12.126 1.00 98.38 106 LEU A CA 1
ATOM 844 C C . LEU A 1 106 ? -10.047 4.216 12.414 1.00 98.38 106 LEU A C 1
ATOM 846 O O . LEU A 1 106 ? -10.426 4.962 11.511 1.00 98.38 106 LEU A O 1
ATOM 850 N N . LEU A 1 107 ? -10.537 4.300 13.653 1.00 98.38 107 LEU A N 1
ATOM 851 C CA . LEU A 1 107 ? -11.521 5.304 14.049 1.00 98.38 107 LEU A CA 1
ATOM 852 C C . LEU A 1 107 ? -10.955 6.722 13.900 1.00 98.38 107 LEU A C 1
ATOM 854 O O . LEU A 1 107 ? -11.562 7.553 13.217 1.00 98.38 107 LEU A O 1
ATOM 858 N N . ILE A 1 108 ? -9.779 6.987 14.480 1.00 98.31 108 ILE A N 1
ATOM 859 C CA . ILE A 1 108 ? -9.098 8.288 14.391 1.00 98.31 108 ILE A CA 1
ATOM 860 C C . ILE A 1 108 ? -8.823 8.638 12.927 1.00 98.31 108 ILE A C 1
ATOM 862 O O . ILE A 1 108 ? -9.203 9.713 12.452 1.00 98.31 108 ILE A O 1
ATOM 866 N N . TRP A 1 109 ? -8.222 7.704 12.192 1.00 97.94 109 TRP A N 1
ATOM 867 C CA . TRP A 1 109 ? -7.880 7.888 10.791 1.00 97.94 109 TRP A CA 1
ATOM 868 C C . TRP A 1 109 ? -9.121 8.130 9.923 1.00 97.94 109 TRP A C 1
ATOM 870 O O . TRP A 1 109 ? -9.098 8.997 9.054 1.00 97.94 109 TRP A O 1
ATOM 880 N N . SER A 1 110 ? -10.240 7.442 10.173 1.00 98.12 110 SER A N 1
ATOM 881 C CA . SER A 1 110 ? -11.471 7.632 9.395 1.00 98.12 110 SER A CA 1
ATOM 882 C C . SER A 1 110 ? -12.025 9.055 9.511 1.00 98.12 110 SER A C 1
ATOM 884 O O . SER A 1 110 ? -12.557 9.592 8.536 1.00 98.12 110 SER A O 1
ATOM 886 N N . ASN A 1 111 ? -11.869 9.690 10.676 1.00 98.19 111 ASN A N 1
ATOM 887 C CA . ASN A 1 111 ? -12.269 11.077 10.892 1.00 98.19 111 ASN A CA 1
ATOM 888 C C . ASN A 1 111 ? -11.318 12.044 10.180 1.00 98.19 111 ASN A C 1
ATOM 890 O O . ASN A 1 111 ? -11.785 12.949 9.490 1.00 98.19 111 ASN A O 1
ATOM 894 N N . GLN A 1 112 ? -10.006 11.809 10.258 1.00 98.00 112 GLN A N 1
ATOM 895 C CA . GLN A 1 112 ? -9.013 12.592 9.513 1.00 98.00 112 GLN A CA 1
ATOM 896 C C . GLN A 1 112 ? -9.218 12.478 7.996 1.00 98.00 112 GLN A C 1
ATOM 898 O O . GLN A 1 112 ? -9.191 13.481 7.288 1.00 98.00 112 GLN A O 1
ATOM 903 N N . TRP A 1 113 ? -9.518 11.276 7.496 1.00 97.62 113 TRP A N 1
ATOM 904 C CA . TRP A 1 113 ? -9.827 11.041 6.089 1.00 97.62 113 TRP A CA 1
ATOM 905 C C . TRP A 1 113 ? -11.058 11.830 5.637 1.00 97.62 113 TRP A C 1
ATOM 907 O O . TRP A 1 113 ? -11.046 12.425 4.563 1.00 97.62 113 TRP A O 1
ATOM 917 N N . LYS A 1 114 ? -12.123 11.885 6.449 1.00 98.00 114 LYS A N 1
ATOM 918 C CA . LYS A 1 114 ? -13.308 12.701 6.129 1.00 98.00 114 LYS A CA 1
ATOM 919 C C . LYS A 1 114 ? -12.944 14.179 5.982 1.00 98.00 114 LYS A C 1
ATOM 921 O O . LYS A 1 114 ? -13.382 14.789 5.012 1.00 98.00 114 LYS A O 1
ATOM 926 N N . VAL A 1 115 ? -12.145 14.729 6.900 1.00 98.00 115 VAL A N 1
ATOM 927 C CA . VAL A 1 115 ? -11.676 16.126 6.831 1.00 98.00 115 VAL A CA 1
ATOM 928 C C . VAL A 1 115 ? -10.872 16.360 5.552 1.00 98.00 115 VAL A C 1
ATOM 930 O O . VAL A 1 115 ? -11.213 17.252 4.780 1.00 98.00 115 VAL A O 1
ATOM 933 N N . PHE A 1 116 ? -9.905 15.490 5.258 1.00 96.25 116 PHE A N 1
ATOM 934 C CA . PHE A 1 116 ? -9.103 15.541 4.033 1.00 96.25 116 PHE A CA 1
ATOM 935 C C . PHE A 1 116 ? -9.959 15.559 2.754 1.00 96.25 116 PHE A C 1
ATOM 937 O O . PHE A 1 116 ? -9.737 16.376 1.860 1.00 96.25 116 PHE A O 1
ATOM 944 N N . IL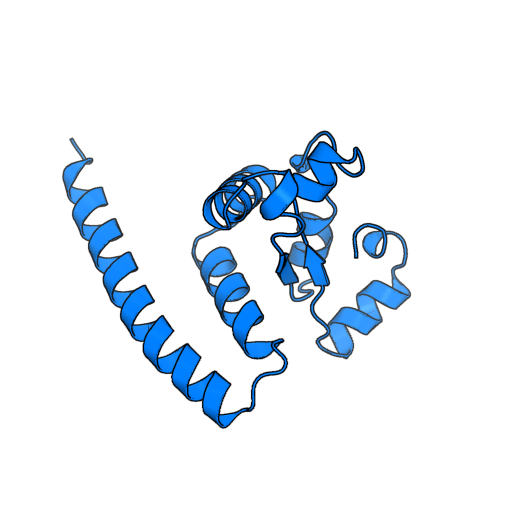E A 1 117 ? -10.986 14.704 2.665 1.00 96.56 117 ILE A N 1
ATOM 945 C CA . ILE A 1 117 ? -11.899 14.698 1.512 1.00 96.56 117 ILE A CA 1
ATOM 946 C C . ILE A 1 117 ? -12.671 16.018 1.400 1.00 96.56 117 ILE A C 1
ATOM 948 O O . ILE A 1 117 ? -12.820 16.539 0.294 1.00 96.56 117 ILE A O 1
ATOM 952 N N . GLN A 1 118 ? -13.147 16.583 2.514 1.00 96.44 118 GLN A N 1
ATOM 953 C CA . GLN A 1 118 ? -13.843 17.874 2.490 1.00 96.44 118 GLN A CA 1
ATOM 954 C C . GLN A 1 118 ? -12.928 19.008 2.014 1.00 96.44 118 GLN A C 1
ATOM 956 O O . GLN A 1 118 ? -13.355 19.834 1.207 1.00 96.44 118 GLN A O 1
ATOM 961 N N . GLU A 1 119 ? -11.667 19.020 2.445 1.00 95.44 119 GLU A N 1
ATOM 962 C CA . GLU A 1 119 ? -10.668 19.995 1.999 1.00 95.44 119 GLU A CA 1
ATOM 963 C C . GLU A 1 119 ? -10.385 19.881 0.496 1.00 95.44 119 GLU A C 1
ATOM 965 O O . GLU A 1 119 ? -10.396 20.893 -0.209 1.00 95.44 119 GLU A O 1
ATOM 970 N N . ILE A 1 120 ? -10.211 18.661 -0.029 1.00 93.31 120 ILE A N 1
ATOM 971 C CA . ILE A 1 120 ? -10.044 18.438 -1.475 1.00 93.31 120 ILE A CA 1
ATOM 972 C C . ILE A 1 120 ? -11.262 18.948 -2.244 1.00 93.31 120 ILE A C 1
ATOM 974 O O . ILE A 1 120 ? -11.111 19.656 -3.241 1.00 93.31 120 ILE A O 1
ATOM 978 N N . LEU A 1 121 ? -12.476 18.614 -1.797 1.00 93.62 121 LEU A N 1
ATOM 979 C CA . LEU A 1 121 ? -13.702 19.038 -2.471 1.00 93.62 121 LEU A CA 1
ATOM 980 C C . LEU A 1 121 ? -13.862 20.562 -2.442 1.00 93.62 121 LEU A C 1
ATOM 982 O O . LEU A 1 121 ? -14.231 21.151 -3.460 1.00 93.62 121 LEU A O 1
ATOM 986 N N . HIS A 1 122 ? -13.548 21.208 -1.318 1.00 93.31 122 HIS A N 1
ATOM 987 C CA . HIS A 1 122 ? -13.546 22.664 -1.201 1.00 93.31 122 HIS A CA 1
ATOM 988 C C . HIS A 1 122 ? -12.542 23.306 -2.169 1.00 93.31 122 HIS A C 1
ATOM 990 O O . HIS A 1 122 ? -12.909 24.186 -2.949 1.00 93.31 122 HIS A O 1
ATOM 996 N N . ASN A 1 123 ? -11.303 22.812 -2.192 1.00 89.06 123 ASN A N 1
ATOM 997 C CA . ASN A 1 123 ? -10.253 23.325 -3.069 1.00 89.06 123 ASN A CA 1
ATOM 998 C C . ASN A 1 123 ? -10.572 23.079 -4.550 1.00 89.06 123 ASN A C 1
ATOM 1000 O O . ASN A 1 123 ? -10.391 23.974 -5.368 1.00 89.06 123 ASN A O 1
ATOM 1004 N N . SER A 1 124 ? -11.140 21.927 -4.913 1.00 84.12 124 SER A N 1
ATOM 1005 C CA . SER A 1 124 ? -11.519 21.629 -6.303 1.00 84.12 124 SER A CA 1
ATOM 1006 C C . SER A 1 124 ? -12.543 22.619 -6.875 1.00 84.12 124 SER A C 1
ATOM 1008 O O . SER A 1 124 ? -12.504 22.935 -8.062 1.00 84.12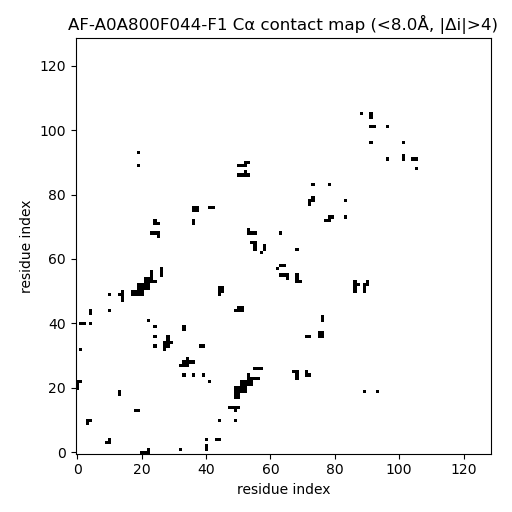 124 SER A O 1
ATOM 1010 N N . LYS A 1 125 ? -13.435 23.165 -6.035 1.00 75.75 125 LYS A N 1
ATOM 1011 C CA . LYS A 1 125 ? -14.390 24.212 -6.434 1.00 75.75 125 LYS A CA 1
ATOM 1012 C C . LYS A 1 125 ? -13.708 25.559 -6.669 1.00 75.75 125 LYS A C 1
ATOM 1014 O O . LYS A 1 125 ? -14.196 26.346 -7.472 1.00 75.75 125 LYS A O 1
ATOM 1019 N N . ARG A 1 126 ? -12.591 25.821 -5.987 1.00 73.06 126 ARG A N 1
ATOM 1020 C CA . ARG A 1 126 ? -11.816 27.063 -6.106 1.00 73.06 126 ARG A CA 1
ATOM 1021 C C . ARG A 1 126 ? -11.038 27.153 -7.421 1.00 73.06 126 ARG A C 1
ATOM 1023 O O . ARG A 1 126 ? -10.858 28.253 -7.924 1.00 73.06 126 ARG A O 1
ATOM 1030 N N . TYR A 1 127 ? -10.618 26.018 -7.977 1.00 61.19 127 TYR A N 1
ATOM 1031 C CA . TYR A 1 127 ? -9.836 25.937 -9.220 1.00 61.19 127 TYR A CA 1
ATOM 1032 C C . TYR A 1 127 ? -10.680 25.602 -10.465 1.00 61.19 127 TYR A C 1
ATOM 1034 O O . TYR A 1 127 ? -10.130 25.242 -11.499 1.00 61.19 127 TYR A O 1
ATOM 1042 N N . LYS A 1 128 ? -12.015 25.706 -10.384 1.00 55.59 128 LYS A N 1
ATOM 1043 C CA . LYS A 1 128 ? -12.939 25.516 -11.521 1.00 55.59 128 LYS A CA 1
ATOM 1044 C C . LYS A 1 128 ? -13.164 26.792 -12.361 1.00 55.59 128 LYS A C 1
ATOM 1046 O O . LYS A 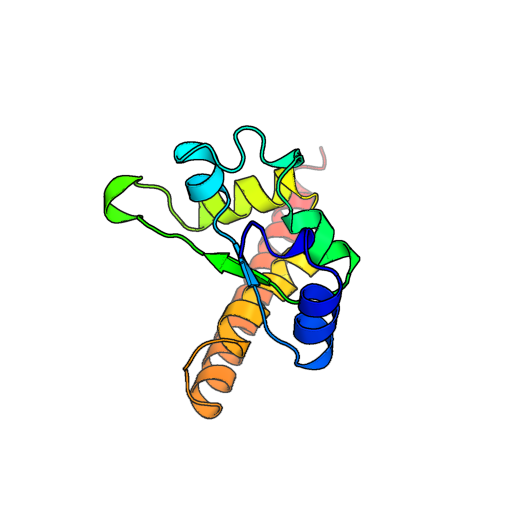1 128 ? -14.222 26.929 -12.972 1.00 55.59 128 LYS A O 1
ATOM 1051 N N . TYR A 1 129 ? -12.184 27.695 -12.390 1.00 45.50 129 TYR A N 1
ATOM 1052 C CA . TYR A 1 129 ? -12.190 28.918 -13.199 1.00 45.50 129 TYR A CA 1
ATOM 1053 C C . TYR A 1 129 ? -10.988 28.928 -14.135 1.00 45.50 129 TYR A C 1
ATOM 1055 O O . TYR A 1 129 ? -9.855 28.877 -13.606 1.00 45.50 129 TYR A O 1
#

Foldseek 3Di:
DQCCLVPVVSLVVQVVVLPEAEDEQVVCCVVVVPVQLLPGCPLVCVVSVRHYAYDHPPCVPPVDDVVVSLVCCCVSNVDDPVNVVRNVLSCLVNDPDDPVVSVVVCVVVVVVVVVVVVVVVVVVVVPPD

Solvent-accessible surface area (backbone atoms only — not comparable to full-atom values): 7413 Å² total; per-residue (Å²): 98,79,72,47,83,81,36,66,70,58,51,50,49,31,44,77,67,70,44,65,41,64,43,37,66,63,54,33,28,76,73,58,78,23,75,52,55,67,75,37,60,62,52,58,38,55,77,71,65,33,53,44,29,79,45,72,76,55,40,92,77,70,72,57,52,64,68,56,42,50,53,51,46,33,70,41,57,70,48,48,74,65,54,50,52,49,30,57,53,36,51,50,73,74,39,93,63,54,71,72,54,38,52,53,49,49,54,56,47,52,54,53,50,52,52,52,52,52,53,49,56,55,50,55,65,72,67,73,118